Protein AF-A0A1E8VT13-F1 (afdb_monomer_lite)

pLDDT: mean 73.78, std 19.01, range [34.47, 94.0]

Foldseek 3Di:
DDDDPDDDPDDPPPPLPDDPDDDPDPPPQPFAPLADPLLLQLLSQLLVLLVCVLVVNDALLRSLVSLVVSCVVRVVVCVVPPRPNLVQSVVLSVQLSVLSVVQPRHRDNVSSVVSSVQSSCCRVHVDGDPVCVPVPD

Secondary structure (DSSP, 8-state):
--------------------S--S------PPTT--HHHHHHHHHHHHHHHHHHTTSS-HHHHHHHHHHHHHHHHHHHHHTT----HHHHHHHHHHHHHHHHHGGG--HHHHHHHHHHHHHHHHHSS--HHHHTS--

Sequence (137 aa):
MQITRRAFIAAMGIALVGVSGCSSGKQEKNVPDGMSEAAFDLGTEVYDLAGEFLEDKTGPETAGAKVQTAIDNRAKKIDANNNKGDQRVLNLSAMIQMEFSMQGDDASGSVIKQYRDGLGYVLETGEYPDDLKSMDI

Structure (mmCIF, N/CA/C/O backbone):
data_AF-A0A1E8VT13-F1
#
_entry.id   AF-A0A1E8VT13-F1
#
loop_
_atom_site.group_PDB
_atom_site.id
_atom_site.type_symbol
_atom_site.label_atom_id
_atom_site.label_alt_id
_atom_site.label_comp_id
_atom_site.label_asym_id
_atom_site.label_entity_id
_atom_site.label_seq_id
_atom_site.pdbx_PDB_ins_code
_atom_site.Cartn_x
_atom_site.Cartn_y
_atom_site.Cartn_z
_atom_site.occupancy
_atom_site.B_iso_or_equiv
_atom_site.auth_seq_id
_atom_site.auth_comp_id
_atom_site.auth_asym_id
_atom_site.auth_atom_id
_atom_site.pdbx_PDB_model_num
ATOM 1 N N . MET A 1 1 ? -13.008 -40.772 -4.835 1.00 36.38 1 MET A N 1
ATOM 2 C CA . MET A 1 1 ? -12.330 -39.845 -5.764 1.00 36.38 1 MET A CA 1
ATOM 3 C C . MET A 1 1 ? -12.853 -38.452 -5.452 1.00 36.38 1 MET A C 1
ATOM 5 O O . MET A 1 1 ? -14.044 -38.220 -5.603 1.00 36.38 1 MET A O 1
ATOM 9 N N . GLN A 1 2 ? -12.019 -37.609 -4.842 1.00 38.19 2 GLN A N 1
ATOM 10 C CA . GLN A 1 2 ? -12.402 -36.280 -4.365 1.00 38.19 2 GLN A CA 1
ATOM 11 C C . GLN A 1 2 ? -12.543 -35.336 -5.562 1.00 38.19 2 GLN A C 1
ATOM 13 O O . GLN A 1 2 ? -11.559 -35.064 -6.243 1.00 38.19 2 GLN A O 1
ATOM 18 N N . ILE A 1 3 ? -13.758 -34.858 -5.823 1.00 46.81 3 ILE A N 1
ATOM 19 C CA . ILE A 1 3 ? -13.973 -33.737 -6.737 1.00 46.81 3 ILE A CA 1
ATOM 20 C C . ILE A 1 3 ? -13.818 -32.476 -5.892 1.00 46.81 3 ILE A C 1
ATOM 22 O O . ILE A 1 3 ? -14.610 -32.184 -4.995 1.00 46.81 3 ILE A O 1
ATOM 26 N N . THR A 1 4 ? -12.698 -31.813 -6.136 1.00 45.22 4 THR A N 1
ATOM 27 C CA . THR A 1 4 ? -12.227 -30.569 -5.546 1.00 45.22 4 THR A CA 1
ATOM 28 C C . THR A 1 4 ? -13.310 -29.494 -5.586 1.00 45.22 4 THR A C 1
ATOM 30 O O . THR A 1 4 ? -13.794 -29.106 -6.647 1.00 45.22 4 THR A O 1
ATOM 33 N N . ARG A 1 5 ? -13.665 -28.978 -4.405 1.00 41.28 5 ARG A N 1
ATOM 34 C CA . ARG A 1 5 ? -14.469 -27.764 -4.237 1.00 41.28 5 ARG A CA 1
ATOM 35 C C . ARG A 1 5 ? -13.643 -26.566 -4.709 1.00 41.28 5 ARG A C 1
ATOM 37 O O . ARG A 1 5 ? -12.956 -25.931 -3.923 1.00 41.28 5 ARG A O 1
ATOM 44 N N . ARG A 1 6 ? -13.669 -26.293 -6.009 1.00 45.03 6 ARG A N 1
ATOM 45 C CA . ARG A 1 6 ? -13.258 -25.012 -6.587 1.00 45.03 6 ARG A CA 1
ATOM 46 C C . ARG A 1 6 ? -14.526 -24.309 -7.048 1.00 45.03 6 ARG A C 1
ATOM 48 O O . ARG A 1 6 ? -15.000 -24.543 -8.152 1.00 45.03 6 ARG A O 1
ATOM 55 N N . ALA A 1 7 ? -15.100 -23.507 -6.165 1.00 40.94 7 ALA A N 1
ATOM 56 C CA . ALA A 1 7 ? -16.155 -22.566 -6.504 1.00 40.94 7 ALA A CA 1
ATOM 57 C C . ALA A 1 7 ? -15.773 -21.246 -5.831 1.00 40.94 7 ALA A C 1
ATOM 59 O O . ALA A 1 7 ? -15.800 -21.137 -4.613 1.00 40.94 7 ALA A O 1
ATOM 60 N N . PHE A 1 8 ? -15.154 -20.364 -6.616 1.00 42.00 8 PHE A N 1
ATOM 61 C CA . PHE A 1 8 ? -15.758 -19.075 -6.956 1.00 42.00 8 PHE A CA 1
ATOM 62 C C . PHE A 1 8 ? -15.894 -18.166 -5.729 1.00 42.00 8 PHE A C 1
ATOM 64 O O . PHE A 1 8 ? -16.989 -17.956 -5.215 1.00 42.00 8 PHE A O 1
ATOM 71 N N . ILE A 1 9 ? -14.773 -17.577 -5.299 1.00 45.22 9 ILE A N 1
ATOM 72 C CA . ILE A 1 9 ? -14.847 -16.269 -4.646 1.00 45.22 9 ILE A CA 1
ATOM 73 C C . ILE A 1 9 ? -15.156 -15.300 -5.781 1.00 45.22 9 ILE A C 1
ATOM 75 O O . ILE A 1 9 ? -14.320 -15.005 -6.636 1.00 45.22 9 ILE A O 1
ATOM 79 N N . ALA A 1 10 ? -16.444 -14.988 -5.884 1.00 39.44 10 ALA A N 1
ATOM 80 C CA . ALA A 1 10 ? -16.985 -14.059 -6.844 1.00 39.44 10 ALA A CA 1
ATOM 81 C C . ALA A 1 10 ? -16.338 -12.694 -6.619 1.00 39.44 10 ALA A C 1
ATOM 83 O O . ALA A 1 10 ? -16.325 -12.181 -5.505 1.00 39.44 10 ALA A O 1
ATOM 84 N N . ALA A 1 11 ? -15.822 -12.145 -7.713 1.00 42.88 11 ALA A N 1
ATOM 85 C CA . ALA A 1 11 ? -15.403 -10.769 -7.856 1.00 42.88 11 ALA A CA 1
ATOM 86 C C . ALA A 1 11 ? -16.432 -9.807 -7.238 1.00 42.88 11 ALA A C 1
ATOM 88 O O . ALA A 1 11 ? -17.448 -9.494 -7.857 1.00 42.88 11 ALA A O 1
ATOM 89 N N . MET A 1 12 ? -16.138 -9.300 -6.045 1.00 37.69 12 MET A N 1
ATOM 90 C CA . MET A 1 12 ? -16.618 -8.000 -5.601 1.00 37.69 12 MET A CA 1
ATOM 91 C C . MET A 1 12 ? -15.440 -7.037 -5.666 1.00 37.69 12 MET A C 1
ATOM 93 O O . MET A 1 12 ? -14.998 -6.483 -4.674 1.00 37.69 12 MET A O 1
ATOM 97 N N . GLY A 1 13 ? -14.953 -6.817 -6.893 1.00 39.00 13 GLY A N 1
ATOM 98 C CA . GLY A 1 13 ? -14.052 -5.715 -7.200 1.00 39.00 13 GLY A CA 1
ATOM 99 C C . GLY A 1 13 ? -14.743 -4.391 -6.893 1.00 39.00 13 GLY A C 1
ATOM 100 O O . GLY A 1 13 ? -15.339 -3.767 -7.771 1.00 39.00 13 GLY A O 1
ATOM 101 N N . ILE A 1 14 ? -14.686 -3.975 -5.632 1.00 49.81 14 ILE A N 1
ATOM 102 C CA . ILE A 1 14 ? -14.876 -2.592 -5.245 1.00 49.81 14 ILE A CA 1
ATOM 103 C C . ILE A 1 14 ? -13.687 -1.883 -5.867 1.00 49.81 14 ILE A C 1
ATOM 105 O O . ILE A 1 14 ? -12.538 -2.129 -5.508 1.00 49.81 14 ILE A O 1
ATOM 109 N N . ALA A 1 15 ? -13.974 -1.059 -6.872 1.00 49.03 15 ALA A N 1
ATOM 110 C CA . ALA A 1 15 ? -13.013 -0.112 -7.388 1.00 49.03 15 ALA A CA 1
ATOM 111 C C . ALA A 1 15 ? -12.469 0.665 -6.183 1.00 49.03 15 ALA A C 1
ATOM 113 O O . ALA A 1 15 ? -13.188 1.475 -5.597 1.00 49.03 15 ALA A O 1
ATOM 114 N N . LEU A 1 16 ? -11.231 0.373 -5.780 1.00 49.03 16 LEU A N 1
ATOM 115 C CA . LEU A 1 16 ? -10.436 1.254 -4.938 1.00 49.03 16 LEU A CA 1
ATOM 116 C C . LEU A 1 16 ? -10.239 2.500 -5.793 1.00 49.03 16 LEU A C 1
ATOM 118 O O . LEU A 1 16 ? -9.364 2.564 -6.651 1.00 49.03 16 LEU A O 1
ATOM 122 N N . VAL A 1 17 ? -11.205 3.415 -5.706 1.00 49.81 17 VAL A N 1
ATOM 123 C CA . VAL A 1 17 ? -11.202 4.632 -6.500 1.00 49.81 17 VAL A CA 1
ATOM 124 C C . VAL A 1 17 ? -10.116 5.504 -5.894 1.00 49.81 17 VAL A C 1
ATOM 126 O O . VAL A 1 17 ? -10.359 6.259 -4.953 1.00 49.81 17 VAL A O 1
ATOM 129 N N . GLY A 1 18 ? -8.907 5.372 -6.434 1.00 52.66 18 GLY A N 1
ATOM 130 C CA . GLY A 1 18 ? -7.875 6.378 -6.314 1.00 52.66 18 GLY A CA 1
ATOM 131 C C . GLY A 1 18 ? -8.471 7.706 -6.766 1.00 52.66 18 GLY A C 1
ATOM 132 O O . GLY A 1 18 ? -8.770 7.908 -7.943 1.00 52.66 18 GLY A O 1
ATOM 133 N N . VAL A 1 19 ? -8.704 8.609 -5.818 1.00 44.28 19 VAL A N 1
ATOM 134 C CA . VAL A 1 19 ? -9.012 10.003 -6.128 1.00 44.28 19 VAL A CA 1
ATOM 135 C C . VAL A 1 19 ? -8.018 10.869 -5.383 1.00 44.28 19 VAL A C 1
ATOM 137 O O . VAL A 1 19 ? -8.267 11.414 -4.307 1.00 44.28 19 VAL A O 1
ATOM 140 N N . SER A 1 20 ? -6.860 11.020 -6.010 1.00 51.25 20 SER A N 1
ATOM 141 C CA . SER A 1 20 ? -6.078 12.236 -5.896 1.00 51.25 20 SER A CA 1
ATOM 142 C C . SER A 1 20 ? -6.943 13.408 -6.388 1.00 51.25 20 SER A C 1
ATOM 144 O O . SER A 1 20 ? -7.100 13.641 -7.580 1.00 51.25 20 SER A O 1
ATOM 146 N N . GLY A 1 21 ? -7.510 14.159 -5.441 1.00 39.78 21 GLY A N 1
ATOM 147 C CA . GLY A 1 21 ? -7.964 15.533 -5.660 1.00 39.78 21 GLY A CA 1
ATOM 148 C C . GLY A 1 21 ? -9.476 15.766 -5.767 1.00 39.78 21 GLY A C 1
ATOM 149 O O . GLY A 1 21 ? -10.104 15.482 -6.775 1.00 39.78 21 GLY A O 1
ATOM 150 N N . CYS A 1 22 ? -10.000 16.465 -4.755 1.00 56.72 22 CYS A N 1
ATOM 151 C CA . CYS A 1 22 ? -11.001 17.532 -4.880 1.00 56.72 22 CYS A CA 1
ATOM 152 C C . CYS A 1 22 ? -12.380 17.180 -5.491 1.00 56.72 22 CYS A C 1
ATOM 154 O O . CYS A 1 22 ? -12.607 17.391 -6.676 1.00 56.72 22 CYS A O 1
ATOM 156 N N . SER A 1 23 ? -13.365 16.799 -4.664 1.00 34.47 23 SER A N 1
ATOM 157 C CA . SER A 1 23 ? -14.764 17.220 -4.873 1.00 34.47 23 SER A CA 1
ATOM 158 C C . SER A 1 23 ? -15.622 16.999 -3.626 1.00 34.47 23 SER A C 1
ATOM 160 O O . SER A 1 23 ? -15.499 15.997 -2.926 1.00 34.47 23 SER A O 1
ATOM 162 N N . SER A 1 24 ? -16.497 17.963 -3.355 1.00 42.31 24 SER A N 1
ATOM 163 C CA . SER A 1 24 ? -17.421 18.068 -2.224 1.00 42.31 24 SER A CA 1
ATOM 164 C C . SER A 1 24 ? -18.551 17.030 -2.252 1.00 42.31 24 SER A C 1
ATOM 166 O O . SER A 1 24 ? -19.727 17.376 -2.338 1.00 42.31 24 SER A O 1
ATOM 168 N N . GLY A 1 25 ? -18.210 15.751 -2.140 1.00 39.78 25 GLY A N 1
ATOM 169 C CA . GLY A 1 25 ? -19.149 14.677 -1.852 1.00 39.78 25 GLY A CA 1
ATOM 170 C C . GLY A 1 25 ? -18.515 13.765 -0.819 1.00 39.78 25 GLY A C 1
ATOM 171 O O . GLY A 1 25 ? -17.482 13.164 -1.091 1.00 39.78 25 GLY A O 1
ATOM 172 N N . LYS A 1 26 ? -19.100 13.667 0.379 1.00 42.97 26 LYS A N 1
ATOM 173 C CA . LYS A 1 26 ? -18.747 12.599 1.319 1.00 42.97 26 LYS A CA 1
ATOM 174 C C . LYS A 1 26 ? -19.193 11.278 0.685 1.00 42.97 26 LYS A C 1
ATOM 176 O O . LYS A 1 26 ? -20.314 10.843 0.916 1.00 42.97 26 LYS A O 1
ATOM 181 N N . GLN A 1 27 ? -18.365 10.693 -0.176 1.00 49.66 27 GLN A N 1
ATOM 182 C CA . GLN A 1 27 ? -18.485 9.282 -0.515 1.00 49.66 27 GLN A CA 1
ATOM 183 C C . GLN A 1 27 ? -18.286 8.525 0.797 1.00 49.66 27 GLN A C 1
ATOM 185 O O . GLN A 1 27 ? -17.263 8.705 1.461 1.00 49.66 27 GLN A O 1
ATOM 190 N N . GLU A 1 28 ? -19.295 7.764 1.219 1.00 58.25 28 GLU A N 1
ATOM 191 C CA . GLU A 1 28 ? -19.150 6.859 2.354 1.00 58.25 28 GLU A CA 1
ATOM 192 C C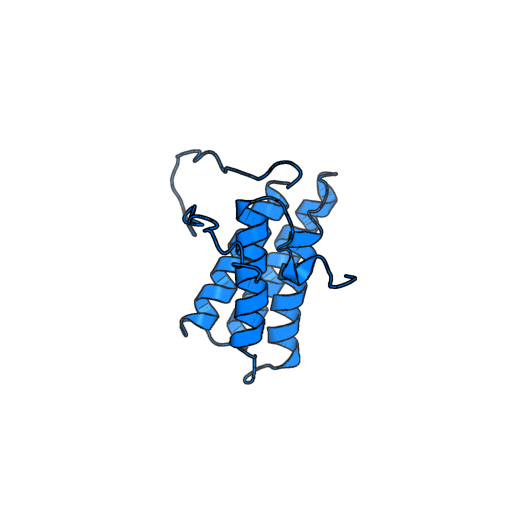 . GLU A 1 28 ? -18.026 5.880 2.015 1.00 58.25 28 GLU A C 1
ATOM 194 O O . GLU A 1 28 ? -18.132 5.076 1.088 1.00 58.25 28 GLU A O 1
ATOM 199 N N . LYS A 1 29 ? -16.902 6.013 2.721 1.00 67.50 29 LYS A N 1
ATOM 200 C CA . LYS A 1 29 ? -15.830 5.030 2.663 1.00 67.50 29 LYS A CA 1
ATOM 201 C C . LYS A 1 29 ? -16.354 3.766 3.334 1.00 67.50 29 LYS A C 1
ATOM 203 O O . LYS A 1 29 ? -16.663 3.791 4.524 1.00 67.50 29 LYS A O 1
ATOM 208 N N . ASN A 1 30 ? -16.432 2.673 2.585 1.00 77.94 30 ASN A N 1
ATOM 209 C CA . ASN A 1 30 ? -16.744 1.358 3.137 1.00 77.94 30 ASN A CA 1
ATOM 210 C C . ASN A 1 30 ? -15.485 0.786 3.795 1.00 77.94 30 ASN A C 1
ATOM 212 O O . ASN A 1 30 ? -14.798 -0.048 3.216 1.00 77.94 30 ASN A O 1
ATOM 216 N N . VAL A 1 31 ? -15.151 1.298 4.980 1.00 82.75 31 VAL A N 1
ATOM 217 C CA . VAL A 1 31 ? -14.035 0.788 5.783 1.00 82.75 31 VAL A CA 1
ATOM 218 C C . VAL A 1 31 ? -14.459 -0.548 6.406 1.00 82.75 31 VAL A C 1
ATOM 220 O O . VAL A 1 31 ? -15.496 -0.575 7.072 1.00 82.75 31 VAL A O 1
ATOM 223 N N . PRO A 1 32 ? -13.696 -1.641 6.220 1.00 81.25 32 PRO A N 1
ATOM 224 C CA . PRO A 1 32 ? -14.021 -2.929 6.824 1.00 81.25 32 PRO A CA 1
ATOM 225 C C . PRO A 1 32 ? -14.093 -2.878 8.351 1.00 81.25 32 PRO A C 1
ATOM 227 O O . PRO A 1 32 ? -13.362 -2.127 9.007 1.00 81.25 32 PRO A O 1
ATOM 230 N N . ASP A 1 33 ? -14.928 -3.741 8.929 1.00 78.56 33 ASP A N 1
ATOM 231 C CA . ASP A 1 33 ? -15.053 -3.863 10.378 1.00 78.56 33 ASP A CA 1
ATOM 232 C C . ASP A 1 33 ? -13.698 -4.183 11.028 1.00 78.56 33 ASP A C 1
ATOM 234 O O . ASP A 1 33 ? -12.959 -5.081 10.622 1.00 78.56 33 ASP A O 1
ATOM 238 N N . GLY A 1 34 ? -13.360 -3.430 12.076 1.00 75.81 34 GLY A N 1
ATOM 239 C CA . GLY A 1 34 ? -12.088 -3.577 12.785 1.00 75.81 34 GLY A CA 1
ATOM 240 C C . GLY A 1 34 ? -10.890 -2.888 12.121 1.00 75.81 34 GLY A C 1
ATOM 241 O O . GLY A 1 34 ? -9.821 -2.880 12.731 1.00 75.81 34 GLY A O 1
ATOM 242 N N . MET A 1 35 ? -11.064 -2.261 10.951 1.00 82.88 35 MET A N 1
ATOM 243 C CA . MET A 1 35 ? -10.069 -1.397 10.317 1.00 82.88 35 MET A CA 1
ATOM 244 C C . MET A 1 35 ? -10.360 0.075 10.632 1.00 82.88 35 MET A C 1
ATOM 246 O O . MET A 1 35 ? -11.505 0.519 10.667 1.00 82.88 35 MET A O 1
ATOM 250 N N . SER A 1 36 ? -9.312 0.863 10.873 1.00 83.44 36 SER A N 1
ATOM 251 C CA . SER A 1 36 ? -9.467 2.314 11.016 1.00 83.44 36 SER A CA 1
ATOM 252 C C . SER A 1 36 ? -9.443 3.018 9.664 1.00 83.44 36 SER A C 1
ATOM 254 O O . SER A 1 36 ? -8.743 2.584 8.755 1.00 83.44 36 SER A O 1
ATOM 256 N N . GLU A 1 37 ? -10.120 4.162 9.546 1.00 84.75 37 GLU A N 1
ATOM 257 C CA . GLU A 1 37 ? -10.092 4.972 8.317 1.00 84.75 37 GLU A CA 1
ATOM 258 C C . GLU A 1 37 ? -8.659 5.378 7.927 1.00 84.75 37 GLU A C 1
ATOM 260 O O . GLU A 1 37 ? -8.307 5.398 6.754 1.00 84.75 37 GLU A O 1
ATOM 265 N N . ALA A 1 38 ? -7.794 5.635 8.914 1.00 83.88 38 ALA A N 1
ATOM 266 C CA . ALA A 1 38 ? -6.388 5.945 8.670 1.00 83.88 38 ALA A CA 1
ATOM 267 C C . ALA A 1 38 ? -5.609 4.751 8.089 1.00 83.88 38 ALA A C 1
ATOM 269 O O . ALA A 1 38 ? -4.745 4.955 7.237 1.00 83.88 38 ALA A O 1
ATOM 270 N N . ALA A 1 39 ? -5.916 3.526 8.533 1.00 86.00 39 ALA A N 1
ATOM 271 C CA . ALA A 1 39 ? -5.354 2.311 7.952 1.00 86.00 39 ALA A CA 1
ATOM 272 C C . ALA A 1 39 ? -5.919 2.067 6.548 1.00 86.00 39 ALA A C 1
ATOM 274 O O . ALA A 1 39 ? -5.147 1.838 5.627 1.00 86.00 39 ALA A O 1
ATOM 275 N N . PHE A 1 40 ? -7.229 2.211 6.349 1.00 87.94 40 PHE A N 1
ATOM 276 C CA . PHE A 1 40 ? -7.849 2.074 5.031 1.00 87.94 40 PHE A CA 1
ATOM 277 C C . PHE A 1 40 ? -7.256 3.048 4.001 1.00 87.94 40 PHE A C 1
ATOM 279 O O . PHE A 1 40 ? -6.886 2.642 2.900 1.00 87.94 40 PHE A O 1
ATOM 286 N N . ASP A 1 41 ? -7.097 4.320 4.380 1.00 88.00 41 ASP A N 1
ATOM 287 C CA . ASP A 1 41 ? -6.472 5.345 3.541 1.00 88.00 41 ASP A CA 1
ATOM 288 C C . ASP A 1 41 ? -5.022 4.984 3.187 1.00 88.00 41 ASP A C 1
ATOM 290 O O . ASP A 1 41 ? -4.633 5.106 2.029 1.00 88.00 41 ASP A O 1
ATOM 294 N N . LEU A 1 42 ? -4.225 4.535 4.169 1.00 89.81 42 LEU A N 1
ATOM 295 C CA . LEU A 1 42 ? -2.847 4.092 3.930 1.00 89.81 42 LEU A CA 1
ATOM 296 C C . LEU A 1 42 ? -2.809 2.909 2.961 1.00 89.81 42 LEU A C 1
ATOM 298 O O . LEU A 1 42 ? -2.062 2.941 1.989 1.00 89.81 42 LEU A O 1
ATOM 302 N N . GLY A 1 43 ? -3.605 1.872 3.224 1.00 90.69 43 GLY A N 1
ATOM 303 C CA . GLY A 1 43 ? -3.614 0.674 2.397 1.00 90.69 43 GLY A CA 1
ATOM 304 C C . GLY A 1 43 ? -4.050 0.975 0.966 1.00 90.69 43 GLY A C 1
ATOM 305 O O . GLY A 1 43 ? -3.433 0.472 0.035 1.00 90.69 43 GLY A O 1
ATOM 306 N N . THR A 1 44 ? -5.050 1.839 0.781 1.00 91.69 44 THR A N 1
ATOM 307 C CA . THR A 1 44 ? -5.497 2.275 -0.552 1.00 91.69 44 THR A CA 1
ATOM 308 C C . THR A 1 44 ? -4.383 3.020 -1.286 1.00 91.69 44 THR A C 1
ATOM 310 O O . THR A 1 44 ? -4.062 2.689 -2.422 1.00 91.69 44 THR A O 1
ATOM 313 N N . GLU A 1 45 ? -3.733 3.976 -0.617 1.00 93.06 45 GLU A N 1
ATOM 314 C CA . GLU A 1 45 ? -2.633 4.752 -1.199 1.00 93.06 45 GLU A CA 1
ATOM 315 C C . GLU A 1 45 ? -1.460 3.845 -1.613 1.00 93.06 45 GLU A C 1
ATOM 317 O O . GLU A 1 45 ? -0.945 3.959 -2.722 1.00 93.06 45 GLU A O 1
ATOM 322 N N . VAL A 1 46 ? -1.070 2.885 -0.769 1.00 93.81 46 VAL A N 1
ATOM 323 C CA . VAL A 1 46 ? 0.012 1.938 -1.087 1.00 93.81 46 VAL A CA 1
ATOM 324 C C . VAL A 1 46 ? -0.391 0.944 -2.182 1.00 93.81 46 VAL A C 1
ATOM 326 O O . VAL A 1 46 ? 0.429 0.631 -3.047 1.00 93.81 46 VAL A O 1
ATOM 329 N N . TYR A 1 47 ? -1.641 0.475 -2.189 1.00 94.00 47 TYR A N 1
ATOM 330 C CA . TYR A 1 47 ? -2.181 -0.391 -3.241 1.00 94.00 47 TYR A CA 1
ATOM 331 C C . TYR A 1 47 ? -2.114 0.277 -4.621 1.00 94.00 47 TYR A C 1
ATOM 333 O O . TYR A 1 47 ? -1.690 -0.356 -5.597 1.00 94.00 47 TYR A O 1
ATOM 341 N N . ASP A 1 48 ? -2.498 1.554 -4.691 1.00 93.12 48 ASP A N 1
ATOM 342 C CA . ASP A 1 48 ? -2.475 2.347 -5.919 1.00 93.12 48 ASP A CA 1
ATOM 343 C C . ASP A 1 48 ? -1.038 2.570 -6.400 1.00 93.12 48 ASP A C 1
ATOM 345 O O . ASP A 1 48 ? -0.735 2.318 -7.565 1.00 93.12 48 ASP A O 1
ATOM 349 N N . LEU A 1 49 ? -0.123 2.944 -5.501 1.00 93.88 49 LEU A N 1
ATOM 350 C CA . LEU A 1 49 ? 1.293 3.156 -5.827 1.00 93.88 49 LEU A CA 1
ATOM 351 C C . LEU A 1 49 ? 1.991 1.882 -6.317 1.00 93.88 49 LEU A C 1
ATOM 353 O O . LEU A 1 49 ? 2.760 1.922 -7.279 1.00 93.88 49 LEU A O 1
ATOM 357 N N . ALA A 1 50 ? 1.706 0.740 -5.690 1.00 92.06 50 ALA A N 1
ATOM 358 C CA . ALA A 1 50 ? 2.182 -0.550 -6.174 1.00 92.06 50 ALA A CA 1
ATOM 359 C C . ALA A 1 50 ? 1.584 -0.881 -7.553 1.00 92.06 50 ALA A C 1
ATOM 361 O O . ALA A 1 50 ? 2.273 -1.434 -8.405 1.00 92.06 50 ALA A O 1
ATOM 362 N N . GLY A 1 51 ? 0.323 -0.509 -7.799 1.00 92.19 51 GLY A N 1
ATOM 363 C CA . GLY A 1 51 ? -0.322 -0.632 -9.106 1.00 92.19 51 GLY A CA 1
ATOM 364 C C . GLY A 1 51 ? 0.350 0.221 -10.182 1.00 92.19 51 GLY A C 1
ATOM 365 O O . GLY A 1 51 ? 0.635 -0.289 -11.259 1.00 92.19 51 GLY A O 1
ATOM 366 N N . GLU A 1 52 ? 0.675 1.482 -9.879 1.00 92.81 52 GLU A N 1
ATOM 367 C CA . GLU A 1 52 ? 1.406 2.372 -10.793 1.00 92.81 52 GLU A CA 1
ATOM 368 C C . GLU A 1 52 ? 2.739 1.760 -11.240 1.00 92.81 52 GLU A C 1
ATOM 370 O O . GLU A 1 52 ? 3.086 1.850 -12.417 1.00 92.81 52 GLU A O 1
ATOM 375 N N . PHE A 1 53 ? 3.474 1.124 -10.325 1.00 92.31 53 PHE A N 1
ATOM 376 C CA . PHE A 1 53 ? 4.705 0.409 -10.661 1.00 92.31 53 PHE A CA 1
ATOM 377 C C . PHE A 1 53 ? 4.446 -0.806 -11.564 1.00 92.31 53 PHE A C 1
ATOM 379 O O . PHE A 1 53 ? 5.090 -0.941 -12.597 1.00 92.31 53 PHE A O 1
ATOM 386 N N . LEU A 1 54 ? 3.482 -1.667 -11.216 1.00 90.69 54 LEU A N 1
ATOM 387 C CA . LEU A 1 54 ? 3.160 -2.876 -11.994 1.00 90.69 54 LEU A CA 1
ATOM 388 C C . LEU A 1 54 ? 2.600 -2.577 -13.392 1.00 90.69 54 LEU A C 1
ATOM 390 O O . LEU A 1 54 ? 2.618 -3.445 -14.262 1.00 90.69 54 LEU A O 1
ATOM 394 N N . GLU A 1 55 ? 2.065 -1.375 -13.588 1.00 92.19 55 GLU A N 1
ATOM 395 C CA . GLU A 1 55 ? 1.582 -0.859 -14.869 1.00 92.19 55 GLU A CA 1
ATOM 396 C C . GLU A 1 55 ? 2.651 -0.044 -15.626 1.00 92.19 55 GLU A C 1
ATOM 398 O O . GLU A 1 55 ? 2.316 0.652 -16.585 1.00 92.19 55 GLU A O 1
ATOM 403 N N . ASP A 1 56 ? 3.916 -0.090 -15.188 1.00 89.81 56 ASP A N 1
ATOM 404 C CA . ASP A 1 56 ? 5.066 0.628 -15.760 1.00 89.81 56 ASP A CA 1
ATOM 405 C C . ASP A 1 56 ? 4.895 2.165 -15.816 1.00 89.81 56 ASP A C 1
ATOM 407 O O . ASP A 1 56 ? 5.545 2.863 -16.599 1.00 89.81 56 ASP A O 1
ATOM 411 N N . LYS A 1 57 ? 4.026 2.738 -14.971 1.00 90.62 57 LYS A N 1
ATOM 412 C CA . LYS A 1 57 ? 3.777 4.192 -14.903 1.00 90.62 57 LYS A CA 1
ATOM 413 C C . LYS A 1 57 ? 4.785 4.932 -14.030 1.00 90.62 57 LYS A C 1
ATOM 415 O O . LYS A 1 57 ? 4.864 6.159 -14.079 1.00 90.62 57 LYS A O 1
ATOM 420 N N . THR A 1 58 ? 5.504 4.226 -13.165 1.00 88.12 58 THR A N 1
ATOM 421 C CA . THR A 1 58 ? 6.487 4.794 -12.237 1.00 88.12 58 THR A CA 1
ATOM 422 C C . THR A 1 58 ? 7.593 3.770 -11.988 1.00 88.12 58 THR A C 1
ATOM 424 O O . THR A 1 58 ? 7.305 2.600 -11.767 1.00 88.12 58 THR A O 1
ATOM 427 N N . GLY A 1 59 ? 8.856 4.209 -12.012 1.00 87.06 59 GLY A N 1
ATOM 428 C CA . GLY A 1 59 ? 10.006 3.347 -11.716 1.00 87.06 59 GLY A CA 1
ATOM 429 C C . GLY A 1 59 ? 10.107 2.970 -10.229 1.00 87.06 59 GLY A C 1
ATOM 430 O O . GLY A 1 59 ? 9.562 3.685 -9.380 1.00 87.06 59 GLY A O 1
ATOM 431 N N . PRO A 1 60 ? 10.825 1.887 -9.891 1.00 87.38 60 PRO A N 1
ATOM 432 C CA . PRO A 1 60 ? 10.816 1.302 -8.550 1.00 87.38 60 PRO A CA 1
ATOM 433 C C . PRO A 1 60 ? 11.330 2.254 -7.464 1.00 87.38 60 PRO A C 1
ATOM 435 O O . PRO A 1 60 ? 10.711 2.345 -6.407 1.00 87.38 60 PRO A O 1
ATOM 438 N N . GLU A 1 61 ? 12.376 3.047 -7.726 1.00 88.81 61 GLU A N 1
ATOM 439 C CA . GLU A 1 61 ? 12.873 4.042 -6.761 1.00 88.81 61 GLU A CA 1
ATOM 440 C C . GLU A 1 61 ? 11.815 5.101 -6.419 1.00 88.81 61 GLU A C 1
ATOM 442 O O . GLU A 1 61 ? 11.596 5.448 -5.256 1.00 88.81 61 GLU A O 1
ATOM 447 N N . THR A 1 62 ? 11.122 5.612 -7.441 1.00 90.50 62 THR A N 1
ATOM 448 C CA . THR A 1 62 ? 10.090 6.638 -7.252 1.00 90.50 62 THR A CA 1
ATOM 449 C C . THR A 1 62 ? 8.859 6.052 -6.566 1.00 90.50 62 THR A C 1
ATOM 451 O O . THR A 1 62 ? 8.298 6.691 -5.676 1.00 90.50 62 THR A O 1
ATOM 454 N N . ALA A 1 63 ? 8.448 4.837 -6.941 1.00 89.62 63 ALA A N 1
ATOM 455 C CA . ALA A 1 63 ? 7.354 4.131 -6.282 1.00 89.62 63 ALA A CA 1
ATOM 456 C C . ALA A 1 63 ? 7.685 3.872 -4.804 1.00 89.62 63 ALA A C 1
ATOM 458 O O . ALA A 1 63 ? 6.899 4.241 -3.932 1.00 89.62 63 ALA A O 1
ATOM 459 N N . GLY A 1 64 ? 8.881 3.355 -4.510 1.00 90.75 64 GLY A N 1
ATOM 460 C CA . GLY A 1 64 ? 9.371 3.124 -3.152 1.00 90.75 64 GLY A CA 1
ATOM 461 C C . GLY A 1 64 ? 9.387 4.391 -2.296 1.00 90.75 64 GLY A C 1
ATOM 462 O O . GLY A 1 64 ? 8.874 4.386 -1.178 1.00 90.75 64 GLY A O 1
ATOM 463 N N . ALA A 1 65 ? 9.888 5.509 -2.831 1.00 91.75 65 ALA A N 1
ATOM 464 C CA . ALA A 1 65 ? 9.895 6.792 -2.125 1.00 91.75 65 ALA A CA 1
ATOM 465 C C . ALA A 1 65 ? 8.478 7.318 -1.826 1.00 91.75 65 ALA 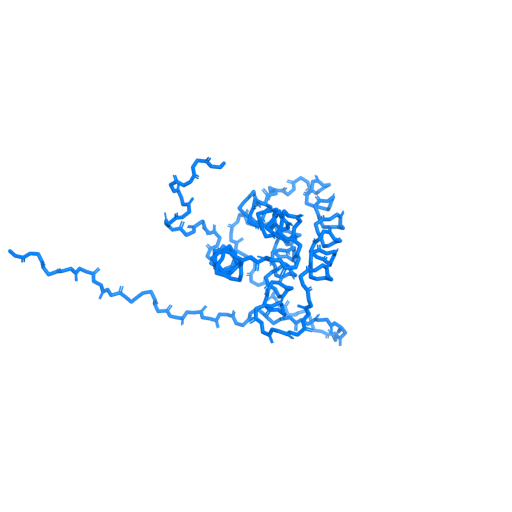A C 1
ATOM 467 O O . ALA A 1 65 ? 8.217 7.826 -0.728 1.00 91.75 65 ALA A O 1
ATOM 468 N N . LYS A 1 66 ? 7.544 7.177 -2.778 1.00 93.62 66 LYS A N 1
ATOM 469 C CA . LYS A 1 66 ? 6.132 7.534 -2.573 1.00 93.62 66 LYS A CA 1
ATOM 470 C C . LYS A 1 66 ? 5.487 6.641 -1.504 1.00 93.62 66 LYS A C 1
ATOM 472 O O . LYS A 1 66 ? 4.827 7.165 -0.610 1.00 93.62 66 LYS A O 1
ATOM 477 N N . VAL A 1 67 ? 5.726 5.326 -1.543 1.00 92.69 67 VAL A N 1
ATOM 478 C CA . VAL A 1 67 ? 5.214 4.370 -0.543 1.00 92.69 67 VAL A CA 1
ATOM 479 C C . VAL A 1 67 ? 5.764 4.688 0.849 1.00 92.69 67 VAL A C 1
ATOM 481 O O . VAL A 1 67 ? 4.991 4.772 1.803 1.00 92.69 67 VAL A O 1
ATOM 484 N N . GLN A 1 68 ? 7.069 4.947 0.977 1.00 92.81 68 GLN A N 1
ATOM 485 C CA . GLN A 1 68 ? 7.678 5.364 2.244 1.00 92.81 68 GLN A CA 1
ATOM 486 C C . GLN A 1 68 ? 7.020 6.640 2.784 1.00 92.81 68 GLN A C 1
ATOM 488 O O . GLN A 1 68 ? 6.665 6.715 3.958 1.00 92.81 68 GLN A O 1
ATOM 493 N N . THR A 1 69 ? 6.792 7.624 1.912 1.00 92.44 69 THR A N 1
ATOM 494 C CA . THR A 1 69 ? 6.132 8.883 2.279 1.00 92.44 69 THR A CA 1
ATOM 495 C C . THR A 1 69 ? 4.695 8.652 2.762 1.00 92.44 69 THR A C 1
ATOM 497 O O . THR A 1 69 ? 4.272 9.269 3.744 1.00 92.44 69 THR A O 1
ATOM 500 N N . ALA A 1 70 ? 3.943 7.756 2.115 1.00 89.88 70 ALA A N 1
ATOM 501 C CA . ALA A 1 70 ? 2.597 7.380 2.543 1.00 89.88 70 ALA A CA 1
ATOM 502 C C . ALA A 1 70 ? 2.616 6.760 3.952 1.00 89.88 70 ALA A C 1
ATOM 504 O O . ALA A 1 70 ? 1.862 7.195 4.830 1.00 89.88 70 ALA A O 1
ATOM 505 N N . ILE A 1 71 ? 3.536 5.819 4.204 1.00 89.25 71 ILE A N 1
ATOM 506 C CA . ILE A 1 71 ? 3.731 5.192 5.519 1.00 89.25 71 ILE A CA 1
ATOM 507 C C . ILE A 1 71 ? 4.081 6.251 6.571 1.00 89.25 71 ILE A C 1
ATOM 509 O O . ILE A 1 71 ? 3.384 6.356 7.578 1.00 89.25 71 ILE A O 1
ATOM 513 N N . ASP A 1 72 ? 5.078 7.103 6.336 1.00 88.31 72 ASP A N 1
ATOM 514 C CA . ASP A 1 72 ? 5.527 8.102 7.317 1.00 88.31 72 ASP A CA 1
ATOM 515 C C . ASP A 1 72 ? 4.438 9.118 7.692 1.00 88.31 72 ASP A C 1
ATOM 517 O O . ASP A 1 72 ? 4.350 9.559 8.846 1.00 88.31 72 ASP A O 1
ATOM 521 N N . ASN A 1 73 ? 3.592 9.488 6.727 1.00 84.00 73 ASN A N 1
ATOM 522 C CA . ASN A 1 73 ? 2.511 10.452 6.917 1.00 84.00 73 ASN A CA 1
ATOM 523 C C . ASN A 1 73 ? 1.279 9.852 7.602 1.00 84.00 73 ASN A C 1
ATOM 525 O O . ASN A 1 73 ? 0.558 10.564 8.314 1.00 84.00 73 ASN A O 1
ATOM 529 N N . ARG A 1 74 ? 0.994 8.569 7.355 1.00 76.31 74 ARG A N 1
ATOM 530 C CA . ARG A 1 74 ? -0.250 7.916 7.785 1.00 76.31 74 ARG A CA 1
ATOM 531 C C . ARG A 1 74 ? -0.054 7.008 8.995 1.00 76.31 74 ARG A C 1
ATOM 533 O O . ARG A 1 74 ? -0.918 7.023 9.868 1.00 76.31 74 ARG A O 1
ATOM 540 N N . ALA A 1 75 ? 1.081 6.321 9.133 1.00 70.81 75 ALA A N 1
ATOM 541 C CA . ALA A 1 75 ? 1.378 5.473 10.293 1.00 70.81 75 ALA A CA 1
ATOM 542 C C . ALA A 1 75 ? 1.341 6.269 11.607 1.00 70.81 75 ALA A C 1
ATOM 544 O O . ALA A 1 75 ? 0.730 5.839 12.581 1.00 70.81 75 ALA A O 1
ATOM 545 N N . LYS A 1 76 ? 1.858 7.506 11.601 1.00 70.06 76 LYS A N 1
ATOM 546 C CA . LYS A 1 76 ? 1.776 8.422 12.755 1.00 70.06 76 LYS A CA 1
ATOM 547 C C . LYS A 1 76 ? 0.335 8.769 13.152 1.00 70.06 76 LYS A C 1
ATOM 549 O O . LYS A 1 76 ? 0.067 9.041 14.316 1.00 70.06 76 LYS A O 1
ATOM 554 N N . LYS A 1 77 ? -0.600 8.774 12.193 1.00 66.62 77 LYS A N 1
ATOM 555 C CA . LYS A 1 77 ? -2.029 9.054 12.431 1.00 66.62 77 LYS A CA 1
ATOM 556 C C . LYS A 1 77 ? -2.798 7.818 12.893 1.00 66.62 77 LYS A C 1
ATOM 558 O O . LYS A 1 77 ? -3.805 7.961 13.581 1.00 66.62 77 LYS A O 1
ATOM 563 N N . ILE A 1 78 ? -2.334 6.631 12.508 1.00 66.94 78 ILE A N 1
ATOM 564 C CA . ILE A 1 78 ? -2.876 5.354 12.974 1.00 66.94 78 ILE A CA 1
ATOM 565 C C . ILE A 1 78 ? -2.622 5.205 14.483 1.00 66.94 78 ILE A C 1
ATOM 567 O O . ILE A 1 78 ? -3.557 4.917 15.224 1.00 66.94 78 ILE A O 1
ATOM 571 N N . ASP A 1 79 ? -1.403 5.510 14.933 1.00 57.00 79 ASP A N 1
ATOM 572 C CA . ASP A 1 79 ? -0.988 5.415 16.342 1.00 57.00 79 ASP A CA 1
ATOM 573 C C . ASP A 1 79 ? -1.639 6.500 17.236 1.00 57.00 79 ASP A C 1
ATOM 575 O O . ASP A 1 79 ? -2.065 6.246 18.362 1.00 57.00 79 ASP A O 1
ATOM 579 N N . ALA A 1 80 ? -1.825 7.719 16.711 1.00 51.91 80 ALA A N 1
ATOM 580 C CA . ALA A 1 80 ? -2.325 8.863 17.484 1.00 51.91 80 ALA A CA 1
ATOM 581 C C . ALA A 1 80 ? -3.804 8.779 17.919 1.00 51.91 80 ALA A C 1
ATOM 583 O O . ALA A 1 80 ? -4.197 9.453 18.870 1.00 51.91 80 ALA A O 1
ATOM 584 N N . ASN A 1 81 ? -4.636 7.987 17.237 1.00 51.84 81 ASN A N 1
ATOM 585 C CA . ASN A 1 81 ? -6.087 7.982 17.463 1.00 51.84 81 ASN A CA 1
ATOM 586 C C . ASN A 1 81 ? -6.588 6.835 18.352 1.00 51.84 81 ASN A C 1
ATOM 588 O O . ASN A 1 81 ? -7.798 6.648 18.456 1.00 51.84 81 ASN A O 1
ATOM 592 N N . ASN A 1 82 ? -5.698 6.049 18.978 1.00 48.44 82 ASN A N 1
ATOM 593 C CA . ASN A 1 82 ? -6.078 4.819 19.699 1.00 48.44 82 ASN A CA 1
ATOM 594 C C . ASN A 1 82 ? -6.894 3.845 18.815 1.00 48.44 82 ASN A C 1
ATOM 596 O O . ASN A 1 82 ? -7.611 2.958 19.285 1.00 48.44 82 ASN A O 1
ATOM 600 N N . ASN A 1 83 ? -6.801 4.060 17.505 1.00 50.69 83 ASN A N 1
ATOM 601 C CA . ASN A 1 83 ? -7.391 3.246 16.477 1.00 50.69 83 ASN A CA 1
ATOM 602 C C . ASN A 1 83 ? -6.543 1.990 16.430 1.00 50.69 83 ASN A C 1
ATOM 604 O O . ASN A 1 83 ? -5.321 2.088 16.368 1.00 50.69 83 ASN A O 1
ATOM 608 N N . LYS A 1 84 ? -7.170 0.815 16.478 1.00 53.66 84 LYS A N 1
ATOM 609 C CA . LYS A 1 84 ? -6.457 -0.439 16.244 1.00 53.66 84 LYS A CA 1
ATOM 610 C C . LYS A 1 84 ? -5.773 -0.303 14.888 1.00 53.66 84 LYS A C 1
ATOM 612 O O . LYS A 1 84 ? -6.443 -0.342 13.857 1.00 53.66 84 LYS A O 1
ATOM 617 N N . GLY A 1 85 ? -4.470 -0.022 14.904 1.00 61.19 85 GLY A N 1
ATOM 618 C CA . GLY A 1 85 ? -3.670 0.000 13.701 1.00 61.19 85 GLY A CA 1
ATOM 619 C C . GLY A 1 85 ? -3.842 -1.358 13.086 1.00 61.19 85 GLY A C 1
ATOM 620 O O . GLY A 1 85 ? -3.575 -2.366 13.741 1.00 61.19 85 GLY A O 1
ATOM 621 N N . ASP A 1 86 ? -4.434 -1.383 11.899 1.00 76.50 86 ASP A N 1
ATOM 622 C CA . ASP A 1 86 ? -4.681 -2.642 11.242 1.00 76.50 86 ASP A CA 1
ATOM 623 C C . ASP A 1 86 ? -3.312 -3.169 10.823 1.00 76.50 86 ASP A C 1
ATOM 625 O O . AS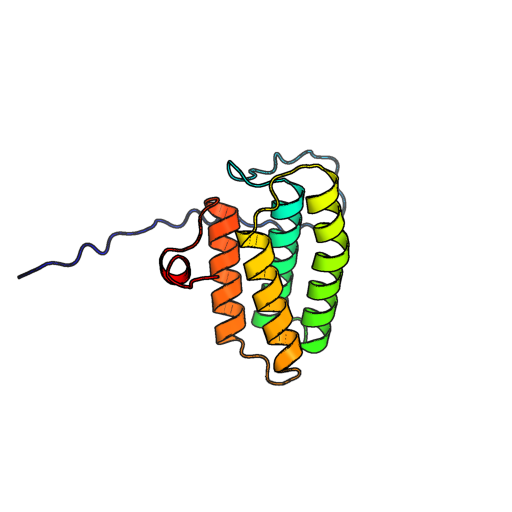P A 1 86 ? -2.752 -2.750 9.808 1.00 76.50 86 ASP A O 1
ATOM 629 N N . GLN A 1 87 ? -2.735 -4.022 11.674 1.00 79.94 87 GLN A N 1
ATOM 630 C CA . GLN A 1 87 ? -1.393 -4.561 11.480 1.00 79.94 87 GLN A CA 1
ATOM 631 C C . GLN A 1 87 ? -1.283 -5.273 10.138 1.00 79.94 87 GLN A C 1
ATOM 633 O O . GLN A 1 87 ? -0.210 -5.323 9.559 1.00 79.94 87 GLN A O 1
ATOM 638 N N . ARG A 1 88 ? -2.405 -5.734 9.580 1.00 85.75 88 ARG A N 1
ATOM 639 C CA . ARG A 1 88 ? -2.460 -6.353 8.259 1.00 85.75 88 ARG A CA 1
ATOM 640 C C . ARG A 1 88 ? -2.091 -5.358 7.177 1.00 85.75 88 ARG A C 1
ATOM 642 O O . ARG A 1 88 ? -1.223 -5.645 6.357 1.00 85.75 88 ARG A O 1
ATOM 649 N N . VAL A 1 89 ? -2.687 -4.168 7.231 1.00 88.44 89 VAL A N 1
ATOM 650 C CA . VAL A 1 89 ? -2.361 -3.063 6.326 1.00 88.44 89 VAL A CA 1
ATOM 651 C C . VAL A 1 89 ? -0.924 -2.599 6.532 1.00 88.44 89 VAL A C 1
ATOM 653 O O . VAL A 1 89 ? -0.203 -2.419 5.552 1.00 88.44 89 VAL A O 1
ATOM 656 N N . LEU A 1 90 ? -0.497 -2.412 7.784 1.00 87.88 90 LEU A N 1
ATOM 657 C CA . LEU A 1 90 ? 0.856 -1.942 8.098 1.00 87.88 90 LEU A CA 1
ATOM 658 C C . LEU A 1 90 ? 1.924 -2.931 7.620 1.00 87.88 90 LEU A C 1
ATOM 660 O O . LEU A 1 90 ? 2.855 -2.522 6.931 1.00 87.88 90 LEU A O 1
ATOM 664 N N . ASN A 1 91 ? 1.754 -4.221 7.915 1.00 88.12 91 ASN A N 1
ATOM 665 C CA . ASN A 1 91 ? 2.674 -5.282 7.519 1.00 88.12 91 ASN A CA 1
ATOM 666 C C . ASN A 1 91 ? 2.774 -5.372 5.996 1.00 88.12 91 ASN A C 1
ATOM 668 O O . ASN A 1 91 ? 3.873 -5.321 5.454 1.00 88.12 91 ASN A O 1
ATOM 672 N N . LEU A 1 92 ? 1.644 -5.427 5.286 1.00 90.62 92 LEU A N 1
ATOM 673 C CA . LEU A 1 92 ? 1.647 -5.505 3.822 1.00 90.62 92 LEU A CA 1
ATOM 674 C C . LEU A 1 92 ? 2.242 -4.257 3.168 1.00 90.62 92 LEU A C 1
ATOM 676 O O . LEU A 1 92 ? 3.017 -4.369 2.220 1.00 90.62 92 LEU A O 1
ATOM 680 N N . SER A 1 93 ? 1.943 -3.074 3.707 1.00 92.31 93 SER A N 1
ATOM 681 C CA . SER A 1 93 ? 2.532 -1.824 3.219 1.00 92.31 93 SER A CA 1
ATOM 682 C C . SER A 1 93 ? 4.047 -1.797 3.429 1.00 92.31 93 SER A C 1
ATOM 684 O O . SER A 1 93 ? 4.789 -1.388 2.537 1.00 92.31 93 SER A O 1
ATOM 686 N N . ALA A 1 94 ? 4.516 -2.278 4.583 1.00 90.50 94 ALA A N 1
ATOM 687 C CA . ALA A 1 94 ? 5.936 -2.393 4.887 1.00 90.50 94 ALA A CA 1
ATOM 688 C C . ALA A 1 94 ? 6.638 -3.435 4.002 1.00 90.50 94 ALA A C 1
ATOM 690 O O . ALA A 1 94 ? 7.751 -3.185 3.555 1.00 90.50 94 ALA A O 1
ATOM 691 N N . MET A 1 95 ? 6.000 -4.568 3.688 1.00 91.31 95 MET A N 1
ATOM 692 C CA . MET A 1 95 ? 6.566 -5.575 2.777 1.00 91.31 95 MET A CA 1
ATOM 693 C C . MET A 1 95 ? 6.717 -5.037 1.349 1.00 91.31 95 MET A C 1
ATOM 695 O O . MET A 1 95 ? 7.745 -5.266 0.717 1.00 91.31 95 MET A O 1
ATOM 699 N N . ILE A 1 96 ? 5.740 -4.264 0.859 1.00 92.19 96 ILE A N 1
ATOM 700 C CA . ILE A 1 96 ? 5.838 -3.567 -0.435 1.00 92.19 96 ILE A CA 1
ATOM 701 C C . ILE A 1 96 ? 6.997 -2.559 -0.419 1.00 92.19 96 ILE A C 1
ATOM 703 O O . ILE A 1 96 ? 7.817 -2.542 -1.334 1.00 92.19 96 ILE A O 1
ATOM 707 N N . GLN A 1 97 ? 7.096 -1.739 0.632 1.00 92.06 97 GLN A N 1
ATOM 708 C CA . GLN A 1 97 ? 8.193 -0.779 0.802 1.00 92.06 97 GLN A CA 1
ATOM 709 C C . GLN A 1 97 ? 9.564 -1.472 0.829 1.00 92.06 97 GLN A C 1
ATOM 711 O O . GLN A 1 97 ? 10.521 -0.985 0.218 1.00 92.06 97 GLN A O 1
ATOM 716 N N . MET A 1 98 ? 9.655 -2.600 1.534 1.00 89.06 98 MET A N 1
ATOM 717 C CA . MET A 1 98 ? 10.892 -3.351 1.707 1.00 89.06 98 MET A CA 1
ATOM 718 C C . MET A 1 98 ? 11.354 -3.938 0.381 1.00 89.06 98 MET A C 1
ATOM 720 O O . MET A 1 98 ? 12.537 -3.859 0.066 1.00 89.06 98 MET A O 1
ATOM 724 N N . GLU A 1 99 ? 10.424 -4.449 -0.421 1.00 89.56 99 GLU A N 1
ATOM 725 C CA . GLU A 1 99 ? 10.713 -4.983 -1.749 1.00 89.56 99 GLU A CA 1
ATOM 726 C C . GLU A 1 99 ? 11.265 -3.900 -2.688 1.00 89.56 99 GLU A C 1
ATOM 728 O O . GLU A 1 99 ? 12.289 -4.113 -3.337 1.00 89.56 99 GLU A O 1
ATOM 733 N N . PHE A 1 100 ? 10.679 -2.696 -2.678 1.00 88.38 100 PHE A N 1
ATOM 734 C CA . PHE A 1 100 ? 11.245 -1.557 -3.411 1.00 88.38 100 PHE A CA 1
ATOM 735 C C . PHE A 1 100 ? 12.640 -1.156 -2.904 1.00 88.38 100 PHE A C 1
ATOM 737 O O . PHE A 1 100 ? 13.506 -0.792 -3.695 1.00 88.38 100 PHE A O 1
ATOM 744 N N . SER A 1 101 ? 12.874 -1.229 -1.591 1.00 82.69 101 SER A N 1
ATOM 745 C CA . SER A 1 101 ? 14.130 -0.784 -0.970 1.00 82.69 101 SER A CA 1
ATOM 746 C C . SER A 1 101 ? 15.275 -1.784 -1.117 1.00 82.69 101 SER A C 1
ATOM 748 O O . SER A 1 101 ? 16.431 -1.382 -1.216 1.00 82.69 101 SER A O 1
ATOM 750 N N . MET A 1 102 ? 14.975 -3.083 -1.087 1.00 75.12 102 MET A N 1
ATOM 751 C CA . MET A 1 102 ? 15.983 -4.142 -1.150 1.00 75.12 102 MET A CA 1
ATOM 752 C C . MET A 1 102 ? 16.486 -4.395 -2.564 1.00 75.12 102 MET A C 1
ATOM 754 O O . MET A 1 102 ? 17.633 -4.807 -2.727 1.00 75.12 102 MET A O 1
ATOM 758 N N . GLN A 1 103 ? 15.634 -4.185 -3.563 1.00 67.38 103 GLN A N 1
ATOM 759 C CA . GLN A 1 103 ? 15.938 -4.576 -4.933 1.00 67.38 103 GLN A CA 1
ATOM 760 C C . GLN A 1 103 ? 16.212 -3.380 -5.854 1.00 67.38 103 GLN A C 1
ATOM 762 O O . GLN A 1 103 ? 16.825 -3.572 -6.897 1.00 67.38 103 GLN A O 1
ATOM 767 N N . GLY A 1 104 ? 15.849 -2.146 -5.472 1.00 64.12 104 GLY A N 1
ATOM 768 C CA . GLY A 1 104 ? 16.111 -0.961 -6.297 1.00 64.12 104 GLY A CA 1
ATOM 769 C C . GLY A 1 104 ? 15.550 -1.141 -7.712 1.00 64.12 104 GLY A C 1
ATOM 770 O O . GLY A 1 104 ? 14.358 -1.395 -7.865 1.00 64.12 104 GLY A O 1
ATOM 771 N N . ASP A 1 105 ? 16.411 -1.073 -8.732 1.00 60.88 105 ASP A N 1
ATOM 772 C CA . ASP A 1 105 ? 16.048 -1.311 -10.141 1.00 60.88 105 ASP A CA 1
ATOM 773 C C . ASP A 1 105 ? 15.576 -2.751 -10.445 1.00 60.88 105 ASP A C 1
ATOM 775 O O . ASP A 1 105 ? 14.873 -2.960 -11.432 1.00 60.88 105 ASP A O 1
ATOM 779 N N . ASP A 1 106 ? 15.899 -3.729 -9.592 1.00 63.44 106 ASP A N 1
ATOM 780 C CA . ASP A 1 106 ? 15.555 -5.149 -9.763 1.00 63.44 106 ASP A CA 1
ATOM 781 C C . ASP A 1 106 ? 14.277 -5.568 -9.011 1.00 63.44 106 ASP A C 1
ATOM 783 O O . ASP A 1 106 ? 13.997 -6.760 -8.881 1.00 63.44 106 ASP A O 1
ATOM 787 N N . ALA A 1 107 ? 13.484 -4.614 -8.502 1.00 69.69 107 ALA A N 1
ATOM 788 C CA . ALA A 1 107 ? 12.268 -4.902 -7.736 1.00 69.69 107 ALA A CA 1
ATOM 789 C C . ALA A 1 107 ? 11.377 -5.952 -8.412 1.00 69.69 107 ALA A C 1
ATOM 791 O O . ALA A 1 107 ? 10.924 -5.792 -9.551 1.00 69.69 107 ALA A O 1
ATOM 792 N N . SER A 1 108 ? 11.102 -7.044 -7.693 1.00 79.25 108 SER A N 1
ATOM 793 C CA . SER A 1 108 ? 10.395 -8.174 -8.269 1.00 79.25 108 SER A CA 1
ATOM 794 C C . SER A 1 108 ? 8.913 -7.845 -8.390 1.00 79.25 108 SER A C 1
ATOM 796 O O . SER A 1 108 ? 8.141 -7.943 -7.432 1.00 79.25 108 SER A O 1
ATOM 798 N N . GLY A 1 109 ? 8.481 -7.491 -9.603 1.00 83.88 109 GLY A N 1
ATOM 799 C CA . GLY A 1 109 ? 7.075 -7.206 -9.893 1.00 83.88 109 GLY A CA 1
ATOM 800 C C . GLY A 1 109 ? 6.126 -8.339 -9.496 1.00 83.88 109 GLY A C 1
ATOM 801 O O . GLY A 1 109 ? 4.987 -8.081 -9.120 1.00 83.88 109 GLY A O 1
ATOM 802 N N . SER A 1 110 ? 6.580 -9.596 -9.486 1.00 86.75 110 SER A N 1
ATOM 803 C CA . SER A 1 110 ? 5.759 -10.718 -9.013 1.00 86.75 110 SER A CA 1
ATOM 804 C C . SER A 1 110 ? 5.535 -10.696 -7.497 1.00 86.75 110 SER A C 1
ATOM 806 O O . SER A 1 110 ? 4.423 -10.977 -7.050 1.00 86.75 110 SER A O 1
ATOM 808 N N . VAL A 1 111 ? 6.547 -10.310 -6.716 1.00 88.12 111 VAL A N 1
ATOM 809 C CA . VAL A 1 111 ? 6.474 -10.194 -5.251 1.00 88.12 111 VAL A CA 1
ATOM 810 C C . VAL A 1 111 ? 5.650 -8.970 -4.855 1.00 88.12 111 VAL A C 1
ATOM 812 O O . VAL A 1 111 ? 4.730 -9.080 -4.045 1.00 88.12 111 VAL A O 1
ATOM 815 N N . ILE A 1 112 ? 5.895 -7.821 -5.496 1.00 89.94 112 ILE A N 1
ATOM 816 C CA . ILE A 1 112 ? 5.101 -6.599 -5.277 1.00 89.94 112 ILE A CA 1
ATOM 817 C C . ILE A 1 112 ? 3.631 -6.857 -5.597 1.00 89.94 112 ILE A C 1
ATOM 819 O O . ILE A 1 112 ? 2.754 -6.474 -4.823 1.00 89.94 112 ILE A O 1
ATOM 823 N N . LYS A 1 113 ? 3.349 -7.557 -6.700 1.00 90.62 113 LYS A N 1
ATOM 824 C CA . LYS A 1 113 ? 1.989 -7.959 -7.053 1.00 90.62 113 LYS A CA 1
ATOM 825 C C . LYS A 1 113 ? 1.356 -8.844 -5.983 1.00 90.62 113 LYS A C 1
ATOM 827 O O . LYS A 1 113 ? 0.214 -8.593 -5.619 1.00 90.62 113 LYS A O 1
ATOM 832 N N . GLN A 1 114 ? 2.078 -9.829 -5.450 1.00 90.19 114 GLN A N 1
ATOM 833 C CA . GLN A 1 114 ? 1.558 -10.702 -4.396 1.00 90.19 114 GLN A CA 1
ATOM 834 C C . GLN A 1 114 ? 1.140 -9.909 -3.149 1.00 90.19 114 GLN A C 1
ATOM 836 O O . GLN A 1 114 ? 0.031 -10.097 -2.646 1.00 90.19 114 GLN A O 1
ATOM 841 N N . TYR A 1 115 ? 1.989 -8.999 -2.665 1.00 91.75 115 TYR A N 1
ATOM 842 C CA . TYR A 1 115 ? 1.655 -8.180 -1.497 1.00 91.75 115 TYR A CA 1
ATOM 843 C C . TYR A 1 115 ? 0.555 -7.159 -1.792 1.00 91.75 115 TYR A C 1
ATOM 845 O O . TYR A 1 115 ? -0.314 -6.948 -0.948 1.00 91.75 115 TYR A O 1
ATOM 853 N N . ARG A 1 116 ? 0.537 -6.569 -2.993 1.00 92.38 116 ARG A N 1
ATOM 854 C CA . ARG A 1 116 ? -0.532 -5.666 -3.435 1.00 92.38 116 ARG A CA 1
ATOM 855 C C . ARG A 1 116 ? -1.882 -6.375 -3.501 1.00 92.38 116 ARG A C 1
ATOM 857 O O . ARG A 1 116 ? -2.865 -5.839 -3.001 1.00 92.38 116 ARG A O 1
ATOM 864 N N . ASP A 1 117 ? -1.941 -7.565 -4.090 1.00 90.88 117 ASP A N 1
ATOM 865 C CA . ASP A 1 117 ? -3.176 -8.348 -4.186 1.00 90.88 117 ASP A CA 1
ATOM 866 C C . ASP A 1 117 ? -3.656 -8.757 -2.780 1.00 90.88 117 ASP A C 1
ATOM 868 O O . ASP A 1 117 ? -4.843 -8.643 -2.469 1.00 90.88 117 ASP A O 1
ATOM 872 N N . GLY A 1 118 ? -2.728 -9.125 -1.887 1.00 89.38 118 GLY A N 1
ATOM 873 C CA . GLY A 1 118 ? -3.028 -9.365 -0.475 1.00 89.38 118 GLY A CA 1
ATOM 874 C C . GLY A 1 118 ? -3.565 -8.128 0.253 1.00 89.38 118 GLY A C 1
ATOM 875 O O . GLY A 1 118 ? -4.504 -8.233 1.041 1.00 89.38 118 GLY A O 1
ATOM 876 N N . LEU A 1 119 ? -3.013 -6.949 -0.040 1.00 90.56 119 LEU A N 1
ATOM 877 C CA . LEU A 1 119 ? -3.468 -5.676 0.519 1.00 90.56 119 LEU A CA 1
ATOM 878 C C . LEU A 1 119 ? -4.862 -5.309 0.007 1.00 90.56 119 LEU A C 1
ATOM 880 O O . LEU A 1 119 ? -5.709 -4.909 0.801 1.00 90.56 119 LEU A O 1
ATOM 884 N N . GLY A 1 120 ? -5.129 -5.523 -1.283 1.00 89.50 120 GLY A N 1
ATOM 885 C CA . GLY A 1 120 ? -6.460 -5.367 -1.869 1.00 89.50 120 GLY A CA 1
ATOM 886 C C . GLY A 1 120 ? -7.497 -6.250 -1.173 1.00 89.50 120 GLY A C 1
ATOM 887 O O . GLY A 1 120 ? -8.555 -5.763 -0.787 1.00 89.50 120 GLY A O 1
ATOM 888 N N . TYR A 1 121 ? -7.159 -7.515 -0.909 1.00 88.00 121 TYR A N 1
ATOM 889 C CA . TYR A 1 121 ? -8.037 -8.427 -0.173 1.00 88.00 121 TYR A CA 1
ATOM 890 C C . TYR A 1 121 ? -8.309 -7.954 1.264 1.00 88.00 121 TYR A C 1
ATOM 892 O O . TYR A 1 121 ? -9.451 -8.001 1.720 1.00 88.00 121 TYR A O 1
ATOM 900 N N . VAL A 1 122 ? -7.291 -7.456 1.978 1.00 88.06 122 VAL A N 1
ATOM 901 C CA . VAL A 1 122 ? -7.459 -6.883 3.328 1.00 88.06 122 VAL A CA 1
ATOM 902 C C . VAL A 1 122 ? -8.373 -5.657 3.299 1.00 88.06 122 VAL A C 1
ATOM 904 O O . VAL A 1 122 ? -9.223 -5.516 4.175 1.00 88.06 122 VAL A O 1
ATOM 907 N N . LEU A 1 123 ? -8.231 -4.783 2.301 1.00 88.19 123 LEU A N 1
ATOM 908 C CA . LEU A 1 123 ? -9.081 -3.597 2.138 1.00 88.19 123 LEU A CA 1
ATOM 909 C C . LEU A 1 123 ? -10.527 -3.949 1.772 1.00 88.19 123 LEU A C 1
ATOM 911 O O . LEU A 1 123 ? -11.435 -3.213 2.144 1.00 88.19 123 LEU A O 1
ATOM 915 N N . GLU A 1 124 ? -10.745 -5.055 1.062 1.00 86.81 124 GLU A N 1
ATOM 916 C CA . GLU A 1 124 ? -12.079 -5.524 0.674 1.00 86.81 124 GLU A CA 1
ATOM 917 C C . GLU A 1 124 ? -12.789 -6.256 1.821 1.00 86.81 124 GLU A C 1
ATOM 919 O O . GLU A 1 124 ? -13.976 -6.045 2.062 1.00 86.81 124 GLU A O 1
ATOM 924 N N . THR A 1 125 ? -12.067 -7.119 2.535 1.00 85.00 125 THR A N 1
ATOM 925 C CA . THR A 1 125 ? -12.669 -8.087 3.467 1.00 85.00 125 THR A CA 1
ATOM 926 C C . THR A 1 125 ? -12.422 -7.766 4.932 1.00 85.00 125 THR A C 1
ATOM 928 O O . THR A 1 125 ? -13.119 -8.280 5.803 1.00 85.00 125 THR A O 1
ATOM 931 N N . GLY A 1 126 ? -11.413 -6.947 5.229 1.00 81.75 126 GLY A N 1
ATOM 932 C CA . GLY A 1 126 ? -10.915 -6.791 6.587 1.00 81.75 126 GLY A CA 1
ATOM 933 C C . GLY A 1 126 ? -10.292 -8.073 7.139 1.00 81.75 126 GLY A C 1
ATOM 934 O O . GLY A 1 126 ? -10.256 -8.225 8.354 1.00 81.75 126 GLY A O 1
ATOM 935 N N . GLU A 1 127 ? -9.810 -8.999 6.303 1.00 80.38 127 GLU A N 1
ATOM 936 C CA . GLU A 1 127 ? -9.105 -10.226 6.699 1.00 80.38 127 GLU A CA 1
ATOM 937 C C . GLU A 1 127 ? -7.785 -10.396 5.934 1.00 80.38 127 GLU A C 1
ATOM 939 O O . GLU A 1 127 ? -7.631 -9.891 4.828 1.00 80.38 127 GLU A O 1
ATOM 944 N N . TYR A 1 128 ? -6.826 -11.149 6.489 1.00 76.19 128 TYR A N 1
ATOM 945 C CA . TYR A 1 128 ? -5.691 -11.624 5.687 1.00 76.19 128 TYR A CA 1
ATOM 946 C C . TYR A 1 128 ? -6.170 -12.636 4.631 1.00 76.19 128 TYR A C 1
ATOM 948 O O . TYR A 1 128 ? -7.055 -13.440 4.937 1.00 76.19 128 TYR A O 1
ATOM 956 N N . PRO A 1 129 ? -5.560 -12.678 3.434 1.00 71.44 129 PRO A N 1
ATOM 957 C CA . PRO A 1 129 ? -5.744 -13.802 2.524 1.00 71.44 129 PRO A CA 1
ATOM 958 C C . PRO A 1 129 ? -5.250 -15.092 3.180 1.00 71.44 129 PRO A C 1
ATOM 960 O O . PRO A 1 129 ? -4.254 -15.073 3.905 1.00 71.44 129 PRO A O 1
ATOM 963 N N . ASP A 1 130 ? -5.907 -16.220 2.904 1.00 71.19 130 ASP A N 1
ATOM 964 C CA . ASP A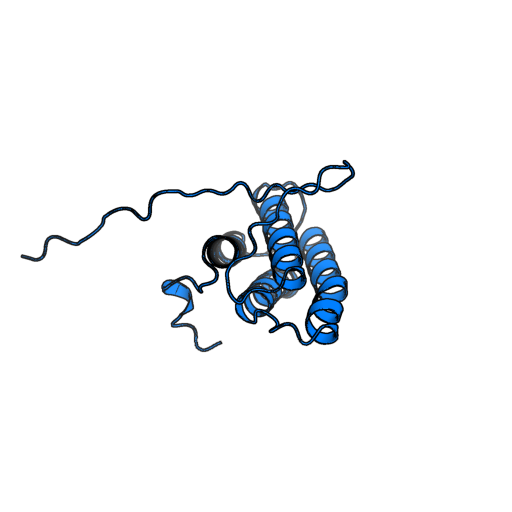 1 130 ? -5.552 -17.513 3.508 1.00 71.19 130 ASP A CA 1
ATOM 965 C C . ASP A 1 130 ? -4.083 -17.899 3.261 1.00 71.19 130 ASP A C 1
ATOM 967 O O . ASP A 1 130 ? -3.426 -18.422 4.159 1.00 71.19 130 ASP A O 1
ATOM 971 N N . ASP A 1 131 ? -3.539 -17.533 2.098 1.00 65.88 131 ASP A N 1
ATOM 972 C CA . ASP A 1 131 ? -2.141 -17.774 1.720 1.00 65.88 131 ASP A CA 1
ATOM 973 C C . ASP A 1 131 ? -1.131 -16.961 2.557 1.00 65.88 131 ASP A C 1
ATOM 975 O O . ASP A 1 131 ? 0.044 -17.316 2.636 1.00 65.88 131 ASP A O 1
ATOM 979 N N . LEU A 1 132 ? -1.581 -15.875 3.198 1.00 64.19 132 LEU A N 1
ATOM 980 C CA . LEU A 1 132 ? -0.778 -15.034 4.090 1.00 64.19 132 LEU A CA 1
ATOM 981 C C . LEU A 1 132 ? -1.078 -15.283 5.575 1.00 64.19 132 LEU A C 1
ATOM 983 O O . LEU A 1 132 ? -0.262 -14.919 6.413 1.00 64.19 132 LEU A O 1
ATOM 987 N N . LYS A 1 133 ? -2.189 -15.955 5.922 1.00 61.12 133 LYS A N 1
ATOM 988 C CA . LYS A 1 133 ? 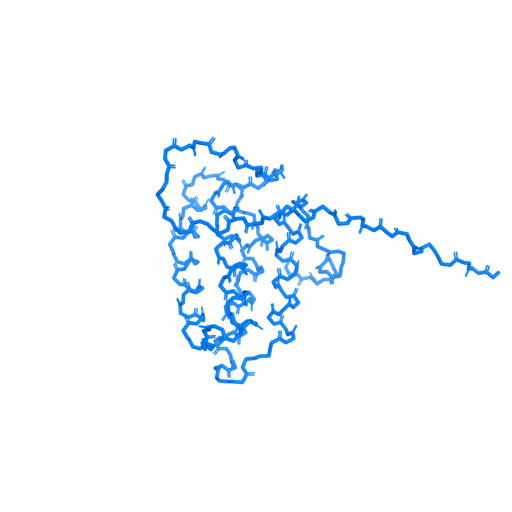-2.500 -16.357 7.311 1.00 61.12 133 LYS A CA 1
ATOM 989 C C . LYS A 1 133 ? -1.475 -17.340 7.892 1.00 61.12 133 LYS A C 1
ATOM 991 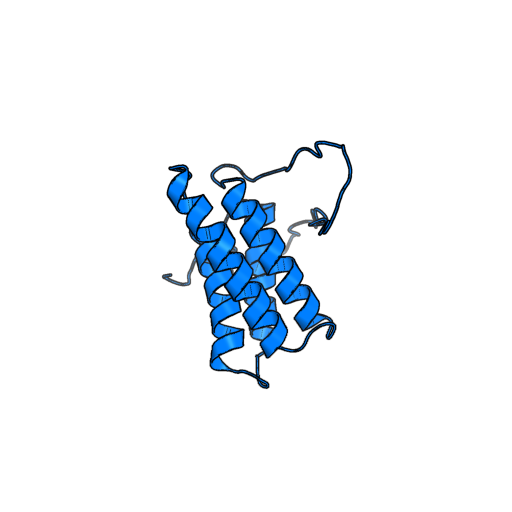O O . LYS A 1 133 ? -1.363 -17.439 9.107 1.00 61.12 133 LYS A O 1
ATOM 996 N N . SER A 1 134 ? -0.768 -18.090 7.043 1.00 53.38 134 SER A N 1
ATOM 997 C CA . SER A 1 134 ? 0.281 -19.039 7.448 1.00 53.38 134 SER A CA 1
ATOM 998 C C . SER A 1 134 ? 1.686 -18.442 7.490 1.00 53.38 134 SER A C 1
ATOM 1000 O O . SER A 1 134 ? 2.625 -19.133 7.884 1.00 53.38 134 SER A O 1
ATOM 1002 N N . MET A 1 135 ? 1.859 -17.201 7.034 1.00 52.09 135 MET A N 1
ATOM 1003 C CA . MET A 1 135 ? 3.091 -16.475 7.297 1.00 52.09 135 MET A CA 1
ATOM 1004 C C . MET A 1 135 ? 2.989 -16.002 8.748 1.00 52.09 135 MET A C 1
ATOM 1006 O O . MET A 1 135 ? 2.173 -15.137 9.045 1.00 52.09 135 MET A O 1
ATOM 1010 N N . ASP A 1 136 ? 3.747 -16.620 9.657 1.00 40.72 136 ASP A N 1
ATOM 1011 C CA . ASP A 1 136 ? 3.965 -16.092 11.011 1.00 40.72 136 ASP A CA 1
ATOM 1012 C C . ASP A 1 136 ? 4.661 -14.721 10.872 1.00 40.72 136 ASP A C 1
ATOM 1014 O O . ASP A 1 136 ? 5.892 -14.643 10.850 1.00 40.72 136 ASP A O 1
ATOM 1018 N N . ILE A 1 137 ? 3.872 -13.657 10.685 1.00 48.91 137 ILE A N 1
ATOM 1019 C CA . ILE A 1 137 ? 4.295 -12.248 10.711 1.00 48.91 137 ILE A CA 1
ATOM 1020 C C . ILE A 1 137 ? 3.758 -11.609 11.989 1.00 48.91 137 ILE A C 1
ATOM 1022 O O . ILE A 1 137 ? 2.536 -11.732 12.238 1.00 48.91 137 ILE A O 1
#

Radius of gyration: 15.77 Å; chains: 1; bounding box: 35×58×36 Å